Protein AF-A0A8S3AFW8-F1 (afdb_monomer_lite)

InterPro domains:
  IPR011545 DEAD/DEAH-box helicase domain [PF00270] (4-43)
  IPR027417 P-loop containing nucleoside triphosphate hydrolase [G3DSA:3.40.50.300] (1-47)
  IPR027417 P-loop containing nucleoside triphosphate hydrolase [SSF52540] (2-45)

Organism: NCBI:txid392030

Secondary structure (DSSP, 8-state):
-PPPHHHHHHHHHHTTT--------TTSSHHHHHHHHHHHHHHTS--

pLDDT: mean 95.71, std 4.31, range [71.94, 98.31]

Structure (mmCIF, N/CA/C/O backbone):
data_AF-A0A8S3AFW8-F1
#
_entry.id   AF-A0A8S3AFW8-F1
#
loop_
_atom_site.group_PDB
_atom_site.id
_atom_site.type_symbol
_atom_site.label_atom_id
_atom_site.label_alt_id
_atom_site.label_comp_id
_atom_site.label_asym_id
_atom_site.label_entity_id
_atom_site.label_seq_id
_atom_site.pdbx_PDB_ins_code
_atom_site.Cartn_x
_atom_site.Cartn_y
_atom_site.Cartn_z
_atom_site.occupancy
_atom_site.B_iso_or_equiv
_atom_site.auth_seq_id
_atom_site.auth_comp_id
_atom_si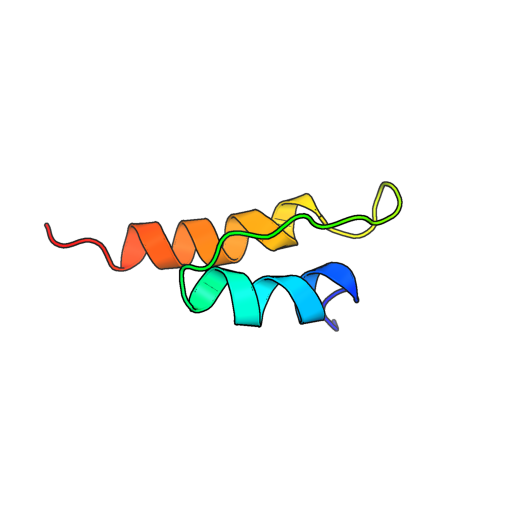te.auth_asym_id
_atom_site.auth_atom_id
_atom_site.pdbx_PDB_model_num
ATOM 1 N N . LEU A 1 1 ? -10.304 -0.353 -18.070 1.00 71.94 1 LEU A N 1
ATOM 2 C CA . LEU A 1 1 ? -9.037 -0.046 -17.371 1.00 71.94 1 LEU A CA 1
ATOM 3 C C . LEU A 1 1 ? -8.855 -1.120 -16.319 1.00 71.94 1 LEU A C 1
ATOM 5 O O . LEU A 1 1 ? -9.729 -1.250 -15.473 1.00 71.94 1 LEU A O 1
ATOM 9 N N . GLU A 1 2 ? -7.804 -1.923 -16.430 1.00 90.88 2 GLU A N 1
ATOM 10 C CA . GLU A 1 2 ? -7.505 -2.989 -15.468 1.00 90.88 2 GLU A CA 1
ATOM 11 C C . GLU A 1 2 ? -6.435 -2.507 -14.477 1.00 90.88 2 GLU A C 1
ATOM 13 O O . GLU A 1 2 ? -5.561 -1.727 -14.877 1.00 90.88 2 GLU A O 1
ATOM 18 N N . PRO A 1 3 ? -6.486 -2.917 -13.196 1.00 95.62 3 PRO A N 1
ATOM 19 C CA . PRO A 1 3 ? -5.436 -2.586 -12.241 1.00 95.62 3 PRO A CA 1
ATOM 20 C C . PRO A 1 3 ? -4.094 -3.193 -12.660 1.00 95.62 3 PRO A C 1
ATOM 22 O O . PRO A 1 3 ? -4.034 -4.258 -13.275 1.00 95.62 3 PRO A O 1
ATOM 25 N N . SER A 1 4 ? -2.995 -2.531 -12.306 1.00 96.88 4 SER A N 1
ATOM 26 C CA . SER A 1 4 ? -1.663 -3.055 -12.612 1.00 96.88 4 SER A CA 1
ATOM 27 C C . SER A 1 4 ? -1.333 -4.295 -11.763 1.00 96.88 4 SER A C 1
ATOM 29 O O . SER A 1 4 ? -1.886 -4.457 -10.672 1.00 96.88 4 SER A O 1
ATOM 31 N N . PRO A 1 5 ? -0.382 -5.156 -12.178 1.00 96.81 5 PRO A N 1
ATOM 32 C CA . PRO A 1 5 ? -0.023 -6.351 -11.408 1.00 96.81 5 PRO A CA 1
ATOM 33 C C . PRO A 1 5 ? 0.342 -6.065 -9.944 1.00 96.81 5 PRO A C 1
ATOM 35 O O . PRO A 1 5 ? -0.046 -6.820 -9.056 1.00 96.81 5 PRO A O 1
ATOM 38 N N . ILE A 1 6 ? 1.028 -4.944 -9.672 1.00 97.31 6 ILE A N 1
ATOM 39 C CA . ILE A 1 6 ? 1.379 -4.548 -8.300 1.00 97.31 6 ILE A CA 1
ATOM 40 C C . ILE A 1 6 ? 0.149 -4.130 -7.484 1.00 97.31 6 ILE A C 1
ATOM 42 O O . ILE A 1 6 ? 0.099 -4.401 -6.292 1.00 97.31 6 ILE A O 1
ATOM 46 N N . GLN A 1 7 ? -0.863 -3.525 -8.110 1.00 97.88 7 GLN A N 1
ATOM 47 C CA . GLN A 1 7 ? -2.128 -3.175 -7.456 1.00 97.88 7 GLN A CA 1
ATOM 48 C C . GLN A 1 7 ? -2.950 -4.429 -7.144 1.00 97.88 7 GLN A C 1
ATOM 50 O O . GLN A 1 7 ? -3.390 -4.598 -6.008 1.00 97.88 7 GLN A O 1
ATOM 55 N N . CYS A 1 8 ? -3.078 -5.345 -8.114 1.00 97.44 8 CYS A N 1
ATOM 56 C CA . CYS A 1 8 ? -3.773 -6.624 -7.941 1.00 97.44 8 CYS A CA 1
ATOM 57 C C . CYS A 1 8 ? -3.201 -7.452 -6.781 1.00 97.44 8 CYS A C 1
ATOM 59 O O . CYS A 1 8 ? -3.957 -8.109 -6.070 1.00 97.44 8 CYS A O 1
ATOM 61 N N . GLN A 1 9 ? -1.879 -7.420 -6.583 1.00 96.56 9 GLN A N 1
ATOM 62 C CA . GLN A 1 9 ? -1.221 -8.129 -5.482 1.00 96.56 9 GLN A CA 1
ATOM 63 C C . GLN A 1 9 ? -1.277 -7.354 -4.157 1.00 96.56 9 GLN A C 1
ATOM 65 O O . GLN A 1 9 ? -1.512 -7.960 -3.115 1.00 96.56 9 GLN A O 1
ATOM 70 N N . ALA A 1 10 ? -1.087 -6.030 -4.176 1.00 97.88 10 ALA A N 1
ATOM 71 C CA . ALA A 1 10 ? -1.014 -5.218 -2.961 1.00 97.88 10 ALA A CA 1
ATOM 72 C C . ALA A 1 10 ? -2.372 -5.030 -2.274 1.00 97.88 10 ALA A C 1
ATOM 74 O O . ALA A 1 10 ? -2.460 -5.154 -1.053 1.00 97.88 10 ALA A O 1
ATOM 75 N N . TRP A 1 11 ? -3.440 -4.737 -3.026 1.00 98.00 11 TRP A N 1
ATOM 76 C CA . TRP A 1 11 ? -4.722 -4.353 -2.426 1.00 98.00 11 TRP A CA 1
ATOM 77 C C . TRP A 1 11 ? -5.334 -5.433 -1.523 1.00 98.00 11 TRP A C 1
ATOM 79 O O . TRP A 1 11 ? -5.713 -5.088 -0.406 1.00 98.00 11 TRP A O 1
ATOM 89 N N . PRO A 1 12 ? -5.386 -6.727 -1.899 1.00 97.81 12 PRO A N 1
ATOM 90 C CA . PRO A 1 12 ? -5.929 -7.761 -1.016 1.00 97.81 12 PRO A CA 1
ATOM 91 C C . PRO A 1 12 ? -5.136 -7.947 0.284 1.00 97.81 12 PRO A C 1
ATOM 93 O O . PRO A 1 12 ? -5.698 -8.427 1.266 1.00 97.81 12 PRO A O 1
ATOM 96 N N . ILE A 1 13 ? -3.840 -7.612 0.290 1.00 97.81 13 ILE A N 1
ATOM 97 C CA . ILE A 1 13 ? -2.964 -7.713 1.465 1.00 97.81 13 ILE A CA 1
ATOM 98 C C . ILE A 1 13 ? -3.175 -6.488 2.361 1.00 97.81 13 ILE A C 1
ATOM 100 O O . ILE A 1 13 ? -3.517 -6.624 3.534 1.00 97.81 13 ILE A O 1
ATOM 104 N N . ALA A 1 14 ? -3.064 -5.296 1.776 1.00 97.50 14 ALA A N 1
ATOM 105 C CA . ALA A 1 14 ? -3.172 -4.025 2.481 1.00 97.50 14 ALA A CA 1
ATOM 106 C C . ALA A 1 14 ? -4.576 -3.779 3.057 1.00 97.50 14 ALA A C 1
ATOM 108 O O . ALA A 1 14 ? -4.705 -3.307 4.182 1.00 97.50 14 ALA A O 1
ATOM 109 N N . LEU A 1 15 ? -5.641 -4.147 2.332 1.00 97.75 15 LEU A N 1
ATOM 110 C CA . LEU A 1 15 ? -7.025 -4.010 2.814 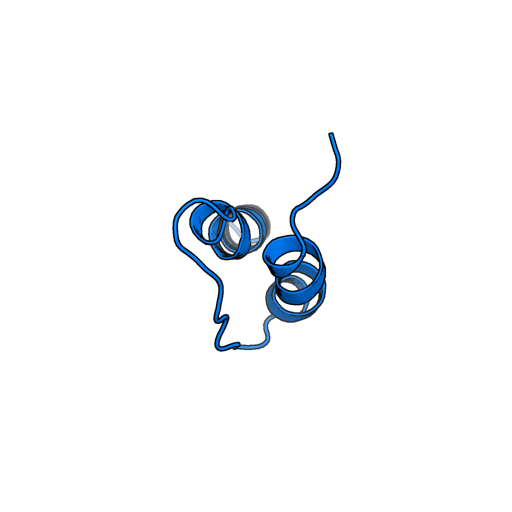1.00 97.75 15 LEU A CA 1
ATOM 111 C C . LEU A 1 15 ? -7.353 -4.941 3.988 1.00 97.75 15 LEU A C 1
ATOM 113 O O . LEU A 1 15 ? -8.313 -4.693 4.710 1.00 97.75 15 LEU A O 1
ATOM 117 N N . LYS A 1 16 ? -6.556 -5.994 4.207 1.00 96.88 16 LYS A N 1
ATOM 118 C CA . LYS A 1 16 ? -6.641 -6.836 5.409 1.00 96.88 16 LYS A CA 1
ATOM 119 C C . LYS A 1 16 ? -5.856 -6.261 6.595 1.00 96.88 16 LYS A C 1
ATOM 121 O O . LYS A 1 16 ? -5.863 -6.867 7.660 1.00 96.88 16 LYS A O 1
ATOM 126 N N . GLY A 1 17 ? -5.183 -5.122 6.415 1.00 95.06 17 GLY A N 1
ATOM 127 C CA . GLY A 1 17 ? -4.354 -4.487 7.439 1.00 95.06 17 GLY A CA 1
ATOM 128 C C . GLY A 1 17 ? -2.979 -5.133 7.618 1.00 95.06 17 GLY A C 1
ATOM 129 O O . GLY A 1 17 ? -2.356 -4.928 8.653 1.00 95.06 17 GLY A O 1
ATOM 130 N N . TYR A 1 18 ? -2.511 -5.927 6.649 1.00 97.31 18 TYR A N 1
ATOM 131 C CA . TYR A 1 18 ? -1.163 -6.489 6.687 1.00 97.31 18 TYR A CA 1
ATOM 132 C C . TYR A 1 18 ? -0.152 -5.553 6.031 1.00 97.31 18 TYR A C 1
ATOM 134 O O . TYR A 1 18 ? -0.401 -4.994 4.958 1.00 97.31 18 TYR A O 1
ATOM 142 N N . ASP A 1 19 ? 1.030 -5.481 6.633 1.00 96.69 19 ASP A N 1
ATOM 143 C CA . ASP A 1 19 ? 2.187 -4.844 6.024 1.00 96.69 19 ASP A CA 1
ATOM 144 C C . ASP A 1 19 ? 2.715 -5.678 4.851 1.00 96.69 19 ASP A C 1
ATOM 146 O O . ASP A 1 19 ? 2.677 -6.913 4.859 1.00 96.69 19 ASP A O 1
ATOM 150 N N . PHE A 1 20 ? 3.238 -5.004 3.827 1.00 95.19 20 PHE A N 1
ATOM 151 C CA . PHE A 1 20 ? 3.840 -5.660 2.669 1.00 95.19 20 PHE A CA 1
ATOM 152 C C . PHE A 1 20 ? 4.990 -4.835 2.083 1.00 95.19 20 PHE A C 1
ATOM 154 O O . PHE A 1 20 ? 5.029 -3.611 2.199 1.00 95.19 20 PHE A O 1
ATOM 161 N N . ILE A 1 21 ? 5.906 -5.511 1.386 1.00 96.50 21 ILE A N 1
ATOM 162 C CA . ILE A 1 21 ? 6.951 -4.881 0.571 1.00 96.50 21 ILE A CA 1
ATOM 163 C C . ILE A 1 21 ? 6.633 -5.161 -0.897 1.00 96.50 21 ILE A C 1
ATOM 165 O O . ILE A 1 21 ? 6.668 -6.305 -1.343 1.00 96.50 21 ILE A O 1
ATOM 169 N N . GLY A 1 22 ? 6.304 -4.112 -1.653 1.00 93.25 22 GLY A N 1
ATOM 170 C CA . GLY A 1 22 ? 5.985 -4.207 -3.078 1.00 93.25 22 GLY A CA 1
ATOM 171 C C . GLY A 1 22 ? 7.148 -3.775 -3.971 1.00 93.25 22 GLY A C 1
ATOM 172 O O . GLY A 1 22 ? 7.580 -2.624 -3.905 1.00 93.25 22 GLY A O 1
ATOM 173 N N . ILE A 1 23 ? 7.615 -4.660 -4.858 1.00 96.00 23 ILE A N 1
ATOM 174 C CA . ILE A 1 23 ? 8.664 -4.360 -5.846 1.00 96.00 23 ILE A CA 1
ATOM 175 C C . ILE A 1 23 ? 8.050 -4.352 -7.247 1.00 96.00 23 ILE A C 1
ATOM 177 O O . ILE A 1 23 ? 7.472 -5.338 -7.691 1.00 96.00 23 ILE A O 1
ATOM 181 N N . ALA A 1 24 ? 8.190 -3.236 -7.960 1.00 96.06 24 ALA A N 1
ATOM 182 C CA . ALA A 1 24 ? 7.777 -3.112 -9.357 1.00 96.06 24 ALA A CA 1
ATOM 183 C C . ALA A 1 24 ? 8.554 -1.989 -10.060 1.00 96.06 24 ALA A C 1
ATOM 185 O O . ALA A 1 24 ? 9.065 -1.076 -9.403 1.00 96.06 24 ALA A O 1
ATOM 186 N N . GLN A 1 25 ? 8.600 -2.004 -11.395 1.00 96.12 25 GLN A N 1
ATOM 187 C CA . GLN A 1 25 ? 9.274 -0.974 -12.202 1.00 96.12 25 GLN A CA 1
ATOM 188 C C . GLN A 1 25 ? 8.655 0.429 -12.010 1.00 96.12 25 GLN A C 1
ATOM 190 O O . GLN A 1 25 ? 7.530 0.583 -11.520 1.00 96.12 25 GLN A O 1
ATOM 195 N N . THR A 1 26 ? 9.388 1.491 -12.344 1.00 95.19 26 THR A N 1
ATOM 196 C CA . THR A 1 26 ? 8.859 2.870 -12.324 1.00 95.19 26 THR A CA 1
ATOM 197 C C . THR A 1 26 ? 7.714 3.015 -13.331 1.00 95.19 26 THR A C 1
ATOM 199 O O . THR A 1 26 ? 7.732 2.384 -14.379 1.00 95.19 26 THR A O 1
ATOM 202 N N . GLY A 1 27 ? 6.680 3.793 -12.991 1.00 94.50 27 GLY A N 1
ATOM 203 C CA . GLY A 1 27 ? 5.501 3.974 -13.853 1.00 94.50 27 GLY A CA 1
ATOM 204 C C . GLY A 1 27 ? 4.434 2.871 -13.767 1.00 94.50 27 GLY A C 1
ATOM 205 O O . GLY A 1 27 ? 3.391 2.992 -14.391 1.00 94.50 27 GLY A O 1
ATOM 206 N N . THR A 1 28 ? 4.624 1.832 -12.948 1.00 93.62 28 THR A N 1
ATOM 207 C CA . THR A 1 28 ? 3.682 0.691 -12.829 1.00 93.62 28 THR A CA 1
ATOM 208 C C . THR A 1 28 ? 2.538 0.895 -11.824 1.00 93.62 28 THR A C 1
ATOM 210 O O . THR A 1 28 ? 1.828 -0.047 -11.477 1.00 93.62 28 THR A O 1
ATOM 213 N N . GLY A 1 29 ? 2.342 2.117 -11.321 1.00 95.56 29 GLY A N 1
ATOM 214 C CA . GLY A 1 29 ? 1.217 2.427 -10.430 1.00 95.56 29 GLY A CA 1
ATOM 215 C C . GLY A 1 29 ? 1.411 2.045 -8.957 1.00 95.56 29 GLY A C 1
ATOM 216 O O . GLY A 1 29 ? 0.416 1.932 -8.242 1.00 95.56 29 GLY A O 1
ATOM 217 N N . LYS A 1 30 ? 2.663 1.899 -8.483 1.00 97.25 30 LYS A N 1
ATOM 218 C CA . LYS A 1 30 ? 2.993 1.665 -7.057 1.00 97.25 30 LYS A CA 1
ATOM 219 C C . LYS A 1 30 ? 2.354 2.690 -6.115 1.00 97.25 30 LYS A C 1
ATOM 221 O O . LYS A 1 30 ? 1.903 2.322 -5.041 1.00 97.25 30 LYS A O 1
ATOM 226 N N . THR A 1 31 ? 2.271 3.954 -6.532 1.00 96.62 31 THR A N 1
ATOM 227 C CA . THR A 1 31 ? 1.650 5.025 -5.740 1.00 96.62 31 THR A CA 1
ATOM 228 C C . THR A 1 31 ? 0.198 4.703 -5.390 1.00 96.62 31 THR A C 1
ATOM 230 O O . THR A 1 31 ? -0.187 4.739 -4.228 1.00 96.62 31 THR A O 1
ATOM 233 N N . LEU A 1 32 ? -0.602 4.286 -6.374 1.00 97.25 32 LEU A N 1
ATOM 234 C CA . LEU A 1 32 ? -1.992 3.899 -6.130 1.0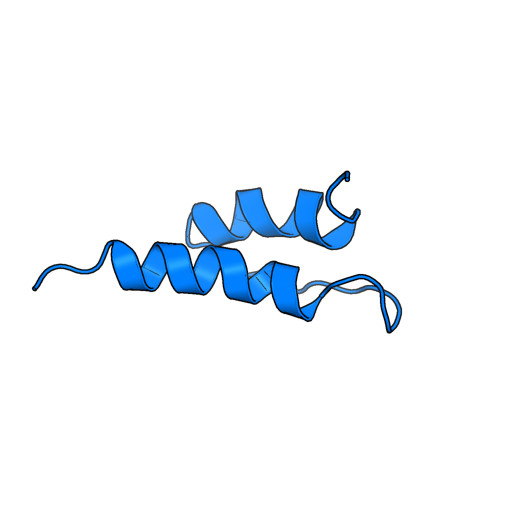0 97.25 32 LEU A CA 1
ATOM 235 C C . LEU A 1 32 ? -2.111 2.529 -5.434 1.00 97.25 32 LEU A C 1
ATOM 237 O O . LEU A 1 32 ? -3.117 2.257 -4.780 1.00 97.25 32 LEU A O 1
ATOM 241 N N . ALA A 1 33 ? -1.081 1.680 -5.531 1.00 97.19 33 ALA A N 1
ATOM 242 C CA . ALA A 1 33 ? -1.049 0.384 -4.857 1.00 97.19 33 ALA A CA 1
ATOM 243 C C . ALA A 1 33 ? -1.106 0.513 -3.322 1.00 97.19 33 ALA A C 1
ATOM 245 O O . ALA A 1 33 ? -1.737 -0.327 -2.688 1.00 97.19 33 ALA A O 1
ATOM 246 N N . PHE A 1 34 ? -0.526 1.570 -2.733 1.00 96.12 34 PHE A N 1
ATOM 247 C CA . PHE A 1 34 ? -0.637 1.839 -1.289 1.00 96.12 34 PHE A CA 1
ATOM 248 C C . PHE A 1 34 ? -1.671 2.921 -0.936 1.00 96.12 34 PHE A C 1
ATOM 250 O O . PHE A 1 34 ? -2.297 2.831 0.118 1.00 96.12 34 PHE A O 1
ATOM 257 N N . LEU A 1 35 ? -1.890 3.924 -1.800 1.00 98.06 35 LEU A N 1
ATOM 258 C CA . LEU A 1 35 ? -2.807 5.026 -1.481 1.00 98.06 35 LEU A CA 1
ATOM 259 C C . LEU A 1 35 ? -4.271 4.595 -1.410 1.00 98.06 35 LEU A C 1
ATOM 261 O O . LEU A 1 35 ? -4.976 5.052 -0.519 1.00 98.06 35 LEU A O 1
ATOM 265 N N . LEU A 1 36 ? -4.743 3.733 -2.318 1.00 97.69 36 LEU A N 1
ATOM 266 C CA . LEU A 1 36 ? -6.147 3.310 -2.295 1.00 97.69 36 LEU A CA 1
ATOM 267 C C . LEU A 1 36 ? -6.499 2.577 -0.982 1.00 97.69 36 LEU A C 1
ATOM 269 O O . LEU A 1 36 ? -7.454 2.994 -0.327 1.00 97.69 36 LEU A O 1
ATOM 273 N N . PRO A 1 37 ? -5.730 1.560 -0.538 1.00 98.06 37 PRO A N 1
ATOM 274 C CA . PRO A 1 37 ? -5.939 0.957 0.775 1.00 98.06 37 PRO A CA 1
ATOM 275 C C . PRO A 1 37 ? -5.841 1.959 1.930 1.00 98.06 37 PRO A C 1
ATOM 277 O O . PRO A 1 37 ? -6.656 1.896 2.844 1.00 98.06 37 PRO A O 1
ATOM 280 N N . ALA A 1 38 ? -4.894 2.904 1.883 1.00 97.75 38 ALA A N 1
ATOM 281 C CA . ALA A 1 38 ? -4.737 3.915 2.930 1.00 97.75 38 ALA A CA 1
ATOM 282 C C . ALA A 1 38 ? -5.953 4.849 3.036 1.00 97.75 38 ALA A C 1
ATOM 284 O O . ALA A 1 38 ? -6.415 5.132 4.138 1.00 97.75 38 ALA A O 1
ATOM 285 N N . LEU A 1 39 ? -6.507 5.297 1.905 1.00 98.31 39 LEU A N 1
ATOM 286 C CA . LEU A 1 39 ? -7.711 6.131 1.882 1.00 98.31 39 LEU A CA 1
ATOM 287 C C . LEU A 1 39 ? -8.923 5.382 2.442 1.00 98.31 39 LEU A C 1
ATOM 289 O O . LEU A 1 39 ? -9.638 5.928 3.275 1.00 98.31 39 LEU A O 1
ATOM 293 N N . ILE A 1 40 ? -9.111 4.120 2.044 1.00 97.81 40 ILE A N 1
ATOM 294 C CA . ILE A 1 40 ? -10.167 3.259 2.598 1.00 97.81 40 ILE A CA 1
ATOM 295 C C . ILE A 1 40 ? -9.968 3.074 4.108 1.00 97.81 40 ILE A C 1
ATOM 297 O O . ILE A 1 40 ? -10.931 3.091 4.869 1.00 97.81 40 ILE A O 1
ATOM 301 N N . HIS A 1 41 ? -8.726 2.918 4.566 1.00 96.62 41 HIS A N 1
ATOM 302 C CA . HIS A 1 41 ? -8.426 2.783 5.989 1.00 96.62 41 HIS A CA 1
ATOM 303 C C . HIS A 1 41 ? -8.766 4.052 6.787 1.00 96.62 41 HIS A C 1
ATOM 305 O O . HIS A 1 41 ? -9.312 3.943 7.884 1.00 96.62 41 HIS A O 1
ATOM 311 N N . ILE A 1 42 ? -8.465 5.237 6.241 1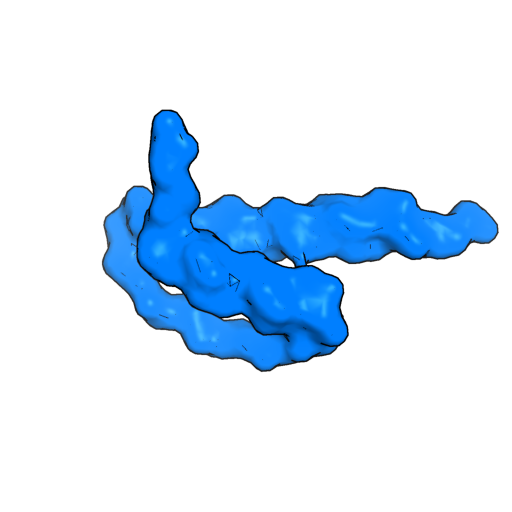.00 97.31 42 ILE A N 1
ATOM 312 C CA . ILE A 1 42 ? -8.794 6.538 6.847 1.00 97.31 42 ILE A CA 1
ATOM 313 C C . ILE A 1 42 ? -10.313 6.739 6.921 1.00 97.31 42 ILE A C 1
ATOM 315 O O . ILE A 1 42 ? -10.818 7.143 7.964 1.00 97.31 42 ILE A O 1
ATOM 319 N N . ASP A 1 43 ? -11.034 6.430 5.842 1.00 97.50 43 ASP A N 1
ATOM 320 C CA . ASP A 1 43 ? -12.494 6.588 5.756 1.00 97.50 43 ASP A CA 1
ATOM 321 C C . ASP A 1 43 ? -13.250 5.715 6.775 1.00 97.50 43 ASP A C 1
ATOM 323 O O . ASP A 1 43 ? -14.298 6.100 7.282 1.00 97.50 43 ASP A O 1
ATOM 327 N N . ASN A 1 44 ? -12.680 4.561 7.135 1.00 96.06 44 ASN A N 1
ATOM 328 C CA . ASN A 1 44 ? -13.272 3.627 8.095 1.00 96.06 44 ASN A CA 1
ATOM 329 C C . ASN A 1 44 ? -12.902 3.898 9.570 1.00 96.06 44 ASN A C 1
ATOM 331 O O . ASN A 1 44 ? -13.257 3.094 10.435 1.00 96.06 44 ASN A O 1
ATOM 335 N N . GLN A 1 45 ? -12.189 4.986 9.890 1.00 96.19 45 GLN A N 1
ATOM 336 C CA . GLN A 1 45 ? -11.894 5.331 11.287 1.00 96.19 45 GLN A CA 1
ATOM 337 C C . GLN A 1 45 ? -13.147 5.859 12.014 1.00 96.19 45 GLN A C 1
ATOM 339 O O . GLN A 1 45 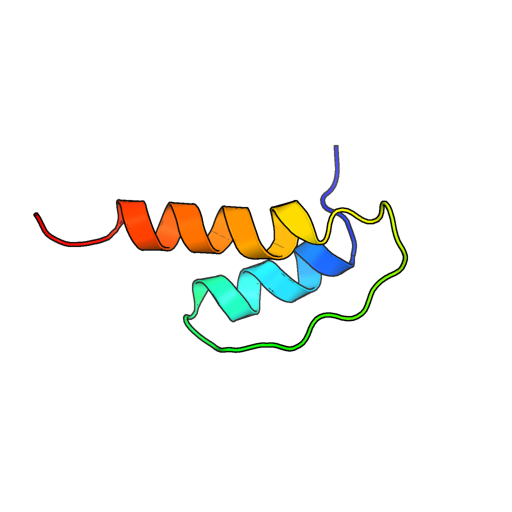? -13.950 6.581 11.416 1.00 96.19 45 GLN A O 1
ATOM 344 N N . PRO A 1 46 ? -13.331 5.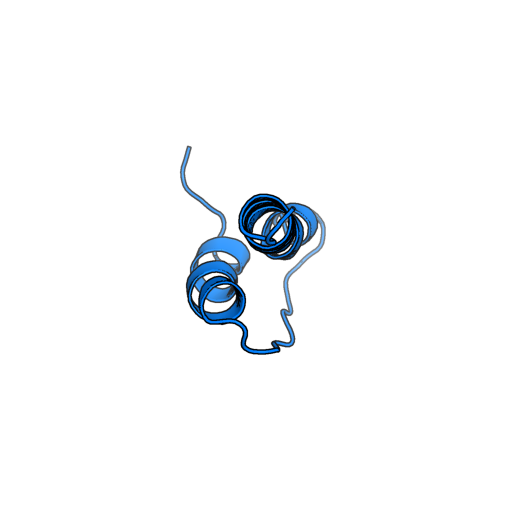542 13.310 1.00 94.38 46 PRO A N 1
ATOM 345 C CA . PRO A 1 46 ? -14.387 6.152 14.114 1.00 94.38 46 PRO A CA 1
ATOM 346 C C . PRO A 1 46 ? -14.170 7.668 14.252 1.00 94.38 46 PRO A C 1
ATOM 348 O O . PRO A 1 46 ? -13.035 8.145 14.217 1.00 94.38 46 PRO A O 1
ATOM 351 N N . LYS A 1 47 ? -15.269 8.415 14.409 1.00 82.31 47 LYS A N 1
ATOM 352 C CA . LYS A 1 47 ? -15.245 9.867 14.645 1.00 82.31 47 LYS A CA 1
ATOM 353 C C . LYS A 1 47 ? -14.918 10.216 16.089 1.00 82.31 47 LYS A C 1
ATOM 355 O O . LYS A 1 47 ? -15.382 9.471 16.981 1.00 82.31 47 LYS A O 1
#

Sequence (47 aa):
LEPSPIQCQAWPIALKGYDFIGIAQTGTGKTLAFLLPALIHIDNQPK

Foldseek 3Di:
DDQFPQLVVQQVQLLVVHDDDTDDDPPRCVVVSNVVSVVVVVVPDDD

Radius of gyration: 11.2 Å; chains: 1; bounding box: 24×18×32 Å